Protein AF-A0A1B2I4X0-F1 (afdb_monomer_lite)

Radius of gyration: 17.66 Å; chains: 1; bounding box: 34×29×48 Å

Secondary structure (DSSP, 8-state):
-HHHHHHHHHHHHHHHS-HHHHHHHHHHHHHHHHHHHHHHHHHHHTTSS---HHHHHHHHHHHHHHHHHHHHHHHHHHTT--SSS--

pLDDT: mean 78.18, std 11.84, range [44.44, 92.44]

Sequence (87 aa):
MAAERVKLVLFGFLKNVPSVNIQAFVALGLFGVSLLLARMVVNIQSGKWPGSAVWVTYLRMVLGFTFAASIGLGLYSFAGIDILFSR

Organism: NCBI:txid1197717

Structure (mmCIF, N/CA/C/O backbone):
data_AF-A0A1B2I4X0-F1
#
_entry.id   AF-A0A1B2I4X0-F1
#
loop_
_atom_site.group_PDB
_atom_site.id
_atom_site.type_symbol
_atom_site.label_atom_id
_atom_site.label_alt_id
_atom_site.label_comp_id
_atom_site.label_asym_id
_atom_site.label_entity_id
_atom_site.label_seq_id
_atom_site.pdbx_PDB_ins_code
_atom_site.Cartn_x
_atom_site.Cartn_y
_atom_site.Cartn_z
_atom_site.occupancy
_atom_site.B_iso_or_equiv
_atom_site.auth_seq_id
_atom_site.auth_comp_id
_atom_site.auth_asym_id
_atom_site.auth_atom_id
_atom_site.pdbx_PDB_model_num
ATOM 1 N N . MET A 1 1 ? -15.845 12.136 -31.199 1.00 60.53 1 MET A N 1
ATOM 2 C CA . MET A 1 1 ? -14.706 11.885 -32.117 1.00 60.53 1 MET A CA 1
ATOM 3 C C . MET A 1 1 ? -13.323 12.153 -31.490 1.00 60.53 1 MET A C 1
ATOM 5 O O . MET A 1 1 ? -12.393 11.435 -31.823 1.00 60.53 1 MET A O 1
ATOM 9 N N . ALA A 1 2 ? -13.149 13.113 -30.565 1.00 65.81 2 ALA A N 1
ATOM 10 C CA . ALA A 1 2 ? -11.846 13.384 -29.921 1.00 65.81 2 ALA A CA 1
ATOM 11 C C . ALA A 1 2 ? -11.419 12.345 -28.853 1.00 65.81 2 ALA A C 1
ATOM 13 O O . ALA A 1 2 ? -10.260 11.942 -28.820 1.00 65.81 2 ALA A O 1
ATOM 14 N N . ALA A 1 3 ? -12.350 11.848 -28.029 1.00 69.00 3 ALA A N 1
ATOM 15 C CA . ALA A 1 3 ? -12.051 10.871 -26.970 1.00 69.00 3 ALA A CA 1
ATOM 16 C C . ALA A 1 3 ? -1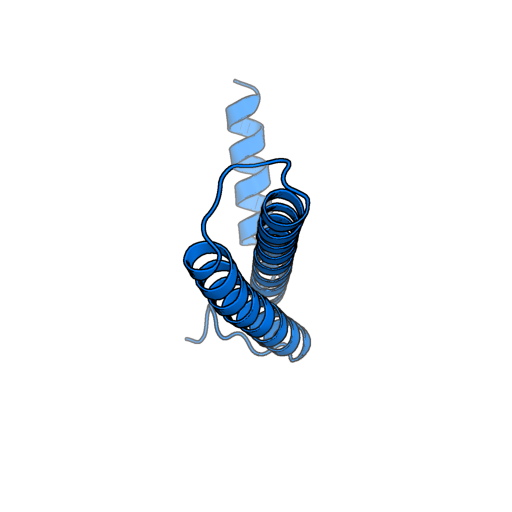1.537 9.516 -27.501 1.00 69.00 3 ALA A C 1
ATOM 18 O O . ALA A 1 3 ? -10.723 8.854 -26.861 1.00 69.00 3 ALA A O 1
ATOM 19 N N . GLU A 1 4 ? -11.977 9.120 -28.695 1.00 69.50 4 GLU A N 1
ATOM 20 C CA . GLU A 1 4 ? -11.551 7.877 -29.345 1.00 69.50 4 GLU A CA 1
ATOM 21 C C . GLU A 1 4 ? -10.112 7.967 -29.870 1.00 69.50 4 GLU A C 1
ATOM 23 O O . GLU A 1 4 ? -9.336 7.023 -29.734 1.00 69.50 4 GLU A O 1
ATOM 28 N N . ARG A 1 5 ? -9.706 9.151 -30.353 1.00 70.19 5 ARG A N 1
ATOM 29 C CA . ARG A 1 5 ? -8.311 9.424 -30.725 1.00 70.19 5 ARG A CA 1
ATOM 30 C C . ARG A 1 5 ? -7.387 9.432 -29.510 1.00 70.19 5 ARG A C 1
ATOM 32 O O . ARG A 1 5 ? -6.292 8.892 -29.594 1.00 70.19 5 ARG A O 1
ATOM 39 N N . VAL A 1 6 ? -7.835 9.975 -28.374 1.00 69.94 6 VAL A N 1
ATOM 40 C CA . VAL A 1 6 ? -7.061 9.941 -27.119 1.00 69.94 6 VAL A CA 1
ATOM 41 C C . VAL A 1 6 ? -6.848 8.503 -26.650 1.00 69.94 6 VAL A C 1
ATOM 43 O O . VAL A 1 6 ? -5.727 8.144 -26.305 1.00 69.94 6 VAL A O 1
ATOM 46 N N . LYS A 1 7 ? -7.885 7.655 -26.704 1.00 68.06 7 LYS A N 1
ATOM 47 C CA . LYS A 1 7 ? -7.745 6.226 -26.391 1.00 68.06 7 LYS A CA 1
ATOM 48 C C . LYS A 1 7 ? -6.734 5.540 -27.308 1.00 68.06 7 LYS A C 1
ATOM 50 O O . LYS A 1 7 ? -5.879 4.831 -26.799 1.00 68.06 7 LYS A O 1
ATOM 55 N N . LEU A 1 8 ? -6.786 5.777 -28.620 1.00 70.81 8 LEU A N 1
ATOM 56 C CA . LEU A 1 8 ? -5.846 5.183 -29.582 1.00 70.81 8 LEU A CA 1
ATOM 57 C C . LEU A 1 8 ? -4.397 5.640 -29.367 1.00 70.81 8 LEU A C 1
ATOM 59 O O . LEU A 1 8 ? -3.489 4.815 -29.424 1.00 70.81 8 LEU A O 1
ATOM 63 N N . VAL A 1 9 ? -4.177 6.925 -29.074 1.00 68.00 9 VAL A N 1
ATOM 64 C CA . VAL A 1 9 ? -2.841 7.467 -28.768 1.00 68.00 9 VAL A CA 1
ATOM 65 C C . VAL A 1 9 ? -2.309 6.887 -27.459 1.00 68.00 9 VAL A C 1
ATOM 67 O O . VAL A 1 9 ? -1.173 6.426 -27.418 1.00 68.00 9 VAL A O 1
ATOM 70 N N . LEU A 1 10 ? -3.137 6.834 -26.413 1.00 65.00 10 LEU A N 1
ATOM 71 C CA . LEU A 1 10 ? -2.771 6.247 -25.125 1.00 65.00 10 LEU A CA 1
ATOM 72 C C . LEU A 1 10 ? -2.439 4.753 -25.265 1.00 65.00 10 LEU A C 1
ATOM 74 O O . LEU A 1 10 ? -1.442 4.289 -24.724 1.00 65.00 10 LEU A O 1
ATOM 78 N N . PHE A 1 11 ? -3.236 4.010 -26.037 1.00 64.50 11 PHE A N 1
ATOM 79 C CA . PHE A 1 11 ? -3.019 2.584 -26.284 1.00 64.50 11 PHE A CA 1
ATOM 80 C C . PHE A 1 11 ? -1.756 2.329 -27.121 1.00 64.50 11 PHE A C 1
ATOM 82 O O . PHE A 1 11 ? -1.001 1.402 -26.834 1.00 64.50 11 PHE A O 1
ATOM 89 N N . GLY A 1 12 ? -1.484 3.177 -28.120 1.00 65.06 12 GLY A N 1
ATOM 90 C CA . GLY A 1 12 ? -0.249 3.137 -28.908 1.00 65.06 12 GLY A CA 1
ATOM 91 C C . GLY A 1 12 ? 1.000 3.473 -28.087 1.00 65.06 12 GLY A C 1
ATOM 92 O O . GLY A 1 12 ? 2.054 2.873 -28.301 1.00 65.06 12 GLY A O 1
ATOM 93 N N . PHE A 1 13 ? 0.868 4.376 -27.110 1.00 64.94 13 PHE A N 1
ATOM 94 C CA . PHE A 1 13 ? 1.933 4.706 -26.165 1.00 64.94 13 PHE A CA 1
ATOM 95 C C . PHE A 1 13 ? 2.198 3.534 -25.215 1.00 64.94 13 PHE A C 1
ATOM 97 O O . PHE A 1 13 ? 3.326 3.068 -25.125 1.00 64.94 13 PHE A O 1
ATOM 104 N N . LEU A 1 14 ? 1.152 2.975 -24.597 1.00 64.88 14 LEU A N 1
ATOM 105 C CA . LEU A 1 14 ? 1.254 1.819 -23.698 1.00 64.88 14 LEU A CA 1
ATOM 106 C C . LEU A 1 14 ? 1.856 0.578 -24.377 1.00 64.88 14 LEU A C 1
ATOM 108 O O . LEU A 1 14 ? 2.545 -0.191 -23.718 1.00 64.88 14 LEU A O 1
ATOM 112 N N . LYS A 1 15 ? 1.645 0.394 -25.688 1.00 64.88 15 LYS A N 1
ATOM 113 C CA . LYS A 1 15 ? 2.205 -0.732 -26.455 1.00 64.88 15 LYS A CA 1
ATOM 114 C C . LYS A 1 15 ? 3.720 -0.636 -26.707 1.00 64.88 15 LYS A C 1
ATOM 116 O O . LYS A 1 15 ? 4.348 -1.668 -26.910 1.00 64.88 15 LYS A O 1
ATOM 121 N N . ASN A 1 16 ? 4.299 0.567 -26.718 1.00 63.75 16 ASN A N 1
ATOM 122 C CA . ASN A 1 16 ? 5.740 0.778 -26.945 1.00 63.75 16 ASN A CA 1
ATOM 123 C C . ASN A 1 16 ? 6.545 0.933 -25.647 1.00 63.75 16 ASN A C 1
ATOM 125 O O . ASN A 1 16 ? 7.767 1.059 -25.686 1.00 63.75 16 ASN A O 1
ATOM 129 N N . VAL A 1 17 ? 5.870 0.968 -24.500 1.00 65.19 17 VAL A N 1
ATOM 130 C CA . VAL A 1 17 ? 6.515 1.122 -23.199 1.00 65.19 17 VAL A CA 1
ATOM 131 C C . VAL A 1 17 ? 7.074 -0.238 -22.760 1.00 65.19 17 VAL A C 1
ATOM 133 O O . VAL A 1 17 ? 6.332 -1.222 -22.799 1.00 65.19 17 VAL A O 1
ATOM 136 N N . PRO A 1 18 ? 8.351 -0.313 -22.330 1.00 68.75 18 PRO A N 1
ATOM 137 C CA . PRO A 1 18 ? 8.925 -1.532 -21.774 1.00 68.75 18 PRO A CA 1
ATOM 138 C C . PRO A 1 18 ? 8.028 -2.101 -20.678 1.00 68.75 18 PRO A C 1
ATOM 140 O O . PRO A 1 18 ? 7.495 -1.363 -19.848 1.00 68.75 18 PRO A O 1
ATOM 143 N N . SER A 1 19 ? 7.862 -3.413 -20.656 1.00 69.19 19 SER A N 1
ATOM 144 C CA . SER A 1 19 ? 6.966 -4.105 -19.731 1.00 69.19 19 SER A CA 1
ATOM 145 C C . SER A 1 19 ? 7.328 -3.884 -18.254 1.00 69.19 19 SER A C 1
ATOM 147 O O . SER A 1 19 ? 6.436 -3.721 -17.419 1.00 69.19 19 SER A O 1
ATOM 149 N N . VAL A 1 20 ? 8.613 -3.678 -17.961 1.00 70.94 20 VAL A N 1
ATOM 150 C CA . VAL A 1 20 ? 9.129 -3.150 -16.684 1.00 70.94 20 VAL A CA 1
AT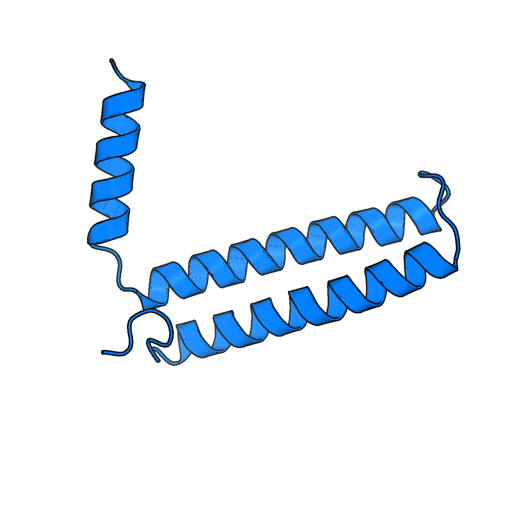OM 151 C C . VAL A 1 20 ? 8.504 -1.808 -16.270 1.00 70.94 20 VAL A C 1
ATOM 153 O O . VAL A 1 20 ? 8.135 -1.622 -15.110 1.00 70.94 20 VAL A O 1
ATOM 156 N N . ASN A 1 21 ? 8.331 -0.857 -17.191 1.00 78.50 21 ASN A N 1
ATOM 157 C CA . ASN A 1 21 ? 7.738 0.442 -16.861 1.00 78.50 21 ASN A CA 1
ATOM 158 C C . ASN A 1 21 ? 6.251 0.291 -16.518 1.00 78.50 21 ASN A C 1
ATOM 160 O O . ASN A 1 21 ? 5.762 0.960 -15.610 1.00 78.50 21 ASN A O 1
ATOM 164 N N . ILE A 1 22 ? 5.532 -0.605 -17.205 1.00 78.25 22 ILE A N 1
ATOM 165 C CA . ILE A 1 22 ? 4.133 -0.922 -16.880 1.00 78.25 22 ILE A CA 1
ATOM 166 C C . ILE A 1 22 ? 4.051 -1.518 -15.473 1.00 78.25 22 ILE A C 1
ATOM 168 O O . ILE A 1 22 ? 3.193 -1.118 -14.688 1.00 78.25 22 ILE A O 1
ATOM 172 N N . GLN A 1 23 ? 4.971 -2.416 -15.121 1.00 77.62 23 GLN A N 1
ATOM 173 C CA . GLN A 1 23 ? 5.055 -2.984 -13.778 1.00 77.62 23 GLN A CA 1
ATOM 174 C C . GLN A 1 23 ? 5.307 -1.901 -12.717 1.00 77.62 23 GLN A C 1
ATOM 176 O O . GLN A 1 23 ? 4.652 -1.912 -11.673 1.00 77.62 23 GLN A O 1
ATOM 181 N N . ALA A 1 24 ? 6.149 -0.905 -13.015 1.00 82.38 24 ALA A N 1
ATOM 182 C CA . ALA A 1 24 ? 6.383 0.231 -12.127 1.00 82.38 24 ALA A CA 1
ATOM 183 C C . ALA A 1 24 ? 5.116 1.086 -11.944 1.00 82.38 24 ALA A C 1
ATOM 185 O O . ALA A 1 24 ? 4.778 1.466 -10.822 1.00 82.38 24 ALA A O 1
ATOM 186 N N . PHE A 1 25 ? 4.362 1.341 -13.020 1.00 84.06 25 PHE A N 1
ATOM 187 C CA . PHE A 1 25 ? 3.065 2.022 -12.935 1.00 84.06 25 PHE A CA 1
ATOM 188 C C . PHE A 1 25 ? 2.044 1.233 -12.106 1.00 84.06 25 PHE A C 1
ATOM 190 O O . PHE A 1 25 ? 1.309 1.827 -11.318 1.00 84.06 25 PHE A O 1
ATOM 197 N N . VAL A 1 26 ? 2.015 -0.096 -12.233 1.00 84.12 26 VAL A N 1
ATOM 198 C CA . VAL A 1 26 ? 1.153 -0.967 -11.418 1.00 84.12 26 VAL A CA 1
ATOM 199 C C . VAL A 1 26 ? 1.573 -0.931 -9.947 1.00 84.12 26 VAL A C 1
ATOM 201 O O . VAL A 1 26 ? 0.714 -0.803 -9.074 1.00 84.12 26 VAL A O 1
ATOM 204 N N . ALA A 1 27 ? 2.877 -0.970 -9.658 1.00 85.94 27 ALA A N 1
ATOM 205 C CA . ALA A 1 27 ? 3.412 -0.845 -8.304 1.00 85.94 27 ALA A CA 1
ATOM 206 C C . ALA A 1 27 ? 3.021 0.497 -7.664 1.00 85.94 27 ALA A C 1
ATOM 208 O O . ALA A 1 27 ? 2.541 0.516 -6.529 1.00 85.94 27 ALA A O 1
ATOM 209 N N . LEU A 1 28 ? 3.146 1.602 -8.408 1.00 86.75 28 LEU A N 1
ATOM 210 C CA . LEU A 1 28 ? 2.705 2.935 -7.985 1.00 86.75 28 LEU A CA 1
ATOM 211 C C . LEU A 1 28 ? 1.185 3.016 -7.789 1.00 86.75 28 LEU A C 1
ATOM 213 O O . LEU A 1 28 ? 0.719 3.629 -6.830 1.00 86.75 28 LEU A O 1
ATOM 217 N N . GLY A 1 29 ? 0.399 2.370 -8.653 1.00 88.75 29 GLY A N 1
ATOM 218 C CA . GLY A 1 29 ? -1.052 2.273 -8.496 1.00 88.75 29 GLY A CA 1
ATOM 219 C C . GLY A 1 29 ? -1.443 1.554 -7.202 1.00 88.75 29 GLY A C 1
ATOM 220 O O . GLY A 1 29 ? -2.239 2.072 -6.418 1.00 88.75 29 GLY A O 1
ATOM 221 N N . LEU A 1 30 ? -0.823 0.402 -6.930 1.00 87.06 30 LEU A N 1
ATOM 222 C CA . LEU A 1 30 ? -1.007 -0.356 -5.686 1.00 87.06 30 LEU A CA 1
ATOM 223 C C . LEU A 1 30 ? -0.566 0.439 -4.453 1.00 87.06 30 LEU A C 1
ATOM 225 O O . LEU A 1 30 ? -1.249 0.414 -3.427 1.00 87.06 30 LEU A O 1
ATOM 229 N N . PHE A 1 31 ? 0.525 1.199 -4.566 1.00 89.94 31 PHE A N 1
ATOM 230 C CA . PHE A 1 31 ? 0.962 2.114 -3.516 1.00 89.94 31 PHE A CA 1
ATOM 231 C C . PHE A 1 31 ? -0.117 3.162 -3.226 1.00 89.94 31 PHE A C 1
ATOM 233 O O . PHE A 1 31 ? -0.499 3.365 -2.074 1.00 89.94 31 PHE A O 1
ATOM 240 N N . GLY A 1 32 ? -0.683 3.778 -4.266 1.00 91.25 32 GLY A N 1
ATOM 241 C CA . GLY A 1 32 ? -1.781 4.734 -4.128 1.00 91.25 32 GLY A CA 1
ATOM 242 C C . GLY A 1 32 ? -3.003 4.136 -3.425 1.00 91.25 32 GLY A C 1
ATOM 243 O O . GLY A 1 32 ? -3.547 4.745 -2.503 1.00 91.25 32 GLY A O 1
ATOM 244 N N . VAL A 1 33 ? -3.392 2.908 -3.784 1.00 90.31 33 VAL A N 1
ATOM 245 C CA . VAL A 1 33 ? -4.481 2.182 -3.107 1.00 90.31 33 VAL A CA 1
ATOM 246 C C . VAL A 1 33 ? -4.155 1.942 -1.630 1.00 90.31 33 VAL A C 1
ATOM 248 O O . VAL A 1 33 ? -5.022 2.132 -0.777 1.00 90.31 33 VAL A O 1
ATOM 251 N N . SER A 1 34 ? -2.907 1.604 -1.295 1.00 89.88 34 SER A N 1
ATOM 252 C CA . SER A 1 34 ? -2.492 1.431 0.103 1.00 89.88 34 SER A CA 1
ATOM 253 C C . SER A 1 34 ? -2.654 2.716 0.930 1.00 89.88 34 SER A C 1
ATOM 255 O O . SER A 1 34 ? -3.121 2.656 2.068 1.00 89.88 34 SER A O 1
ATOM 257 N N . LEU A 1 35 ? -2.378 3.891 0.347 1.00 90.75 35 LEU A N 1
ATOM 258 C CA . LEU A 1 35 ? -2.574 5.187 1.005 1.00 90.75 35 LEU A CA 1
ATOM 259 C C . LEU A 1 35 ? -4.059 5.516 1.212 1.00 90.75 35 LEU A C 1
ATOM 261 O O . LEU A 1 35 ? -4.426 6.092 2.240 1.00 90.75 35 LEU A O 1
ATOM 265 N N . LEU A 1 36 ? -4.928 5.131 0.272 1.00 90.00 36 LEU A N 1
ATOM 266 C CA . LEU A 1 36 ? -6.379 5.269 0.433 1.00 90.00 36 LEU A CA 1
ATOM 267 C C . LEU A 1 36 ? -6.901 4.379 1.562 1.00 90.00 36 LEU A C 1
ATOM 269 O O . LEU A 1 36 ? -7.655 4.853 2.412 1.00 90.00 36 LEU A O 1
ATOM 273 N N . LEU A 1 37 ? -6.450 3.123 1.620 1.00 88.00 37 LEU A N 1
ATOM 274 C CA . LEU A 1 37 ? -6.769 2.216 2.724 1.00 88.00 37 LEU A CA 1
ATOM 275 C C . LEU A 1 37 ? -6.263 2.779 4.058 1.00 88.00 37 LEU A C 1
ATOM 277 O O . LEU A 1 37 ? -6.999 2.772 5.044 1.00 88.00 37 LEU A O 1
ATOM 281 N N . ALA A 1 38 ? -5.057 3.354 4.084 1.00 88.69 38 ALA A N 1
ATOM 282 C CA . ALA A 1 38 ? -4.510 4.013 5.270 1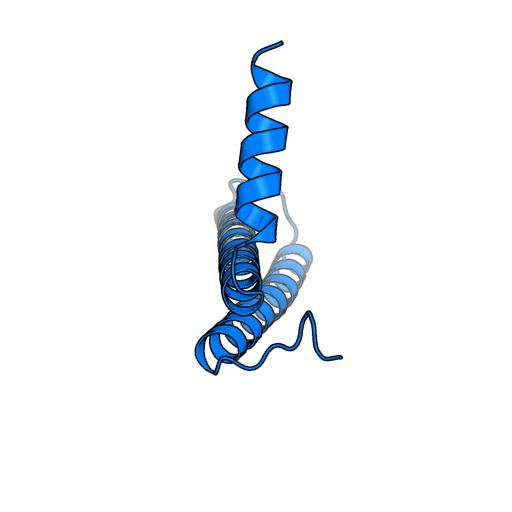.00 88.69 38 ALA A CA 1
ATOM 283 C C . ALA A 1 38 ? -5.398 5.177 5.725 1.00 88.69 38 ALA A C 1
ATOM 285 O O . ALA A 1 38 ? -5.728 5.295 6.905 1.00 88.69 38 ALA A O 1
ATOM 286 N N . ARG A 1 39 ? -5.852 6.013 4.783 1.00 88.38 39 ARG A N 1
ATOM 287 C CA . ARG A 1 39 ? -6.784 7.110 5.065 1.00 88.38 39 ARG A CA 1
ATOM 288 C C . ARG A 1 39 ? -8.125 6.614 5.594 1.00 88.38 39 ARG A C 1
ATOM 290 O O . ARG A 1 39 ? -8.641 7.221 6.528 1.00 88.38 39 ARG A O 1
ATOM 297 N N . MET A 1 40 ? -8.673 5.525 5.056 1.00 86.12 40 MET A N 1
ATOM 298 C CA . MET A 1 40 ? -9.904 4.915 5.578 1.00 86.12 40 MET A CA 1
ATOM 299 C C . MET A 1 40 ? -9.722 4.440 7.022 1.00 86.12 40 MET A C 1
ATOM 301 O O . MET A 1 40 ? -10.540 4.757 7.882 1.00 86.12 40 MET A O 1
ATOM 305 N N . VAL A 1 41 ? -8.614 3.752 7.309 1.00 87.88 41 VAL A N 1
ATOM 306 C CA . VAL A 1 41 ? -8.256 3.280 8.655 1.00 87.88 41 VAL A CA 1
ATOM 307 C C . VAL A 1 41 ? -8.156 4.435 9.653 1.00 87.88 41 VAL A C 1
ATOM 309 O O . VAL A 1 41 ? -8.685 4.330 10.760 1.00 87.88 41 VAL A O 1
ATOM 312 N N . VAL A 1 42 ? -7.501 5.535 9.269 1.00 88.81 42 VAL A N 1
ATOM 313 C CA . VAL A 1 42 ? -7.376 6.737 10.108 1.00 88.81 42 VAL A CA 1
ATOM 314 C C . VAL A 1 42 ? -8.736 7.403 10.310 1.00 88.81 42 VAL A C 1
ATOM 316 O O . VAL A 1 42 ? -9.088 7.709 11.440 1.00 88.81 42 VAL A O 1
ATOM 319 N N . ASN A 1 43 ? -9.543 7.559 9.258 1.00 87.56 43 ASN A N 1
ATOM 320 C CA . ASN A 1 43 ? -10.865 8.186 9.361 1.00 87.56 43 ASN A CA 1
ATOM 321 C C . ASN A 1 43 ? -11.831 7.413 10.275 1.00 87.56 43 ASN A C 1
ATOM 323 O O . ASN A 1 43 ? -12.624 8.040 10.978 1.00 87.56 43 ASN A O 1
ATOM 327 N N . ILE A 1 44 ? -11.761 6.077 10.284 1.00 86.62 44 ILE A N 1
ATOM 328 C CA . ILE A 1 44 ? -12.546 5.237 11.201 1.00 86.62 44 ILE A CA 1
ATOM 329 C C . ILE A 1 44 ? -12.038 5.402 12.638 1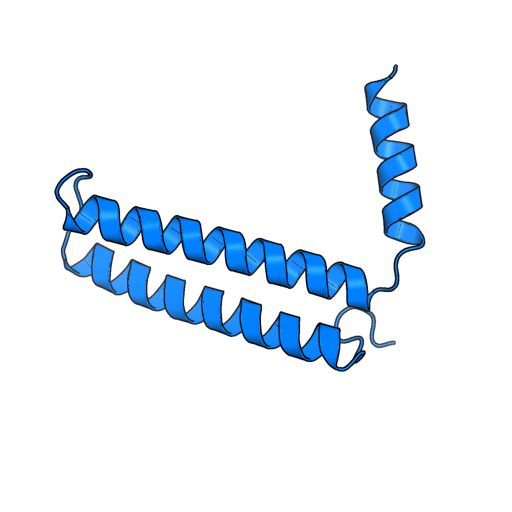.00 86.62 44 ILE A C 1
ATOM 331 O O . ILE A 1 44 ? -12.830 5.606 13.552 1.00 86.62 44 ILE A O 1
ATOM 335 N N . GLN A 1 45 ? -10.718 5.377 12.851 1.00 83.44 45 GLN A N 1
ATOM 336 C CA . GLN A 1 45 ? -10.135 5.557 14.189 1.00 83.44 45 GLN A CA 1
ATOM 337 C C . GLN A 1 45 ? -10.384 6.948 14.774 1.00 83.44 45 GLN A C 1
ATOM 339 O O . GLN A 1 45 ? -10.601 7.076 15.973 1.00 83.44 45 GLN A O 1
ATOM 344 N N . SER A 1 46 ? -10.388 7.989 13.942 1.00 83.75 46 SER A N 1
ATOM 345 C CA . SER A 1 46 ? -10.704 9.359 14.356 1.00 83.75 46 SER A CA 1
ATOM 346 C C . SER A 1 46 ? -12.195 9.582 14.644 1.00 83.75 46 SER A C 1
ATOM 348 O O . SER A 1 46 ? -12.591 10.715 14.896 1.00 83.75 46 SER A O 1
ATOM 350 N N . GLY A 1 47 ? -13.038 8.544 14.562 1.00 81.62 47 GLY A N 1
ATOM 351 C CA . GLY A 1 47 ? -14.479 8.638 14.814 1.00 81.62 47 GLY A CA 1
ATOM 352 C C . GLY A 1 47 ? -15.260 9.374 13.724 1.00 81.62 47 GLY A C 1
ATOM 353 O O . GLY A 1 47 ? -16.437 9.670 13.903 1.00 81.62 47 GLY A O 1
ATOM 354 N N . LYS A 1 48 ? -14.624 9.675 12.584 1.00 81.94 48 LYS A N 1
ATOM 355 C CA . LYS A 1 48 ? -15.256 10.381 11.464 1.00 81.94 48 LYS A CA 1
ATOM 356 C C . LYS A 1 48 ? -16.219 9.466 10.712 1.00 81.94 48 LYS A C 1
ATOM 358 O O . LYS A 1 48 ? -17.245 9.933 10.226 1.00 81.94 48 LYS A O 1
ATOM 363 N N . TRP A 1 49 ? -15.856 8.189 10.56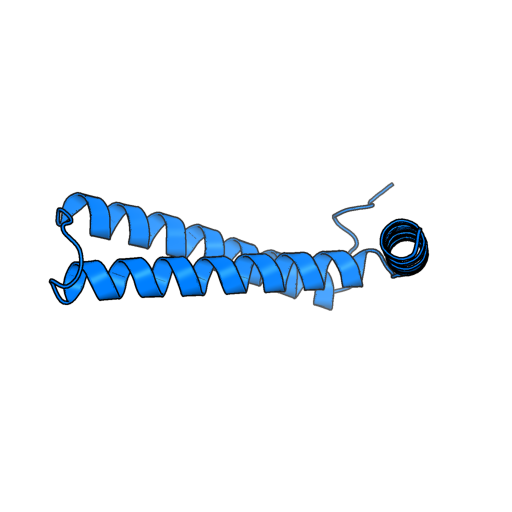9 1.00 80.94 49 TRP A N 1
ATOM 364 C CA . TRP A 1 49 ? -16.632 7.166 9.862 1.00 80.94 49 TRP A CA 1
ATOM 365 C C . TRP A 1 49 ? -17.032 6.042 10.830 1.00 80.94 49 TRP A C 1
ATOM 367 O O . TRP A 1 49 ? -16.188 5.613 11.620 1.00 80.94 49 TRP A O 1
ATOM 377 N N . PRO A 1 50 ? -18.277 5.532 10.772 1.00 75.31 50 PRO A N 1
ATOM 378 C CA . PRO A 1 50 ? -18.694 4.419 11.616 1.00 75.31 50 PRO A CA 1
ATOM 379 C C . PRO A 1 50 ? -17.922 3.149 11.234 1.00 75.31 50 PRO A C 1
ATOM 381 O O . PRO A 1 50 ? -17.880 2.758 10.068 1.00 75.31 50 PRO A O 1
ATOM 384 N N . GLY A 1 51 ? -17.312 2.489 12.217 1.00 76.00 51 GLY A N 1
ATOM 385 C CA . GLY A 1 51 ? -16.591 1.237 12.007 1.00 76.00 51 GLY A CA 1
ATOM 386 C C . GLY A 1 51 ? -16.234 0.544 13.319 1.00 76.00 51 GLY A C 1
ATOM 387 O O . GLY A 1 51 ? -15.936 1.190 14.318 1.00 76.00 51 GLY A O 1
ATOM 388 N N . SER A 1 52 ? -16.281 -0.789 13.313 1.00 81.81 52 SER A N 1
ATOM 389 C CA . SER A 1 52 ? -15.913 -1.624 14.463 1.00 81.81 52 SER A CA 1
ATOM 390 C C . SER A 1 52 ? -14.392 -1.774 14.583 1.00 81.81 52 SER A C 1
ATOM 392 O O . SER A 1 52 ? -13.679 -1.764 13.578 1.00 81.81 52 SER A O 1
ATOM 394 N N . ALA A 1 53 ? -13.885 -1.999 15.798 1.00 82.38 53 ALA A N 1
ATOM 395 C CA . ALA A 1 53 ? -12.472 -2.306 16.040 1.00 82.38 53 ALA A CA 1
ATOM 396 C C . ALA A 1 53 ? -11.979 -3.509 15.207 1.00 82.38 53 ALA A C 1
ATOM 398 O O . ALA A 1 53 ? -10.860 -3.496 14.696 1.00 82.38 53 ALA A O 1
ATOM 399 N N . VAL A 1 54 ? -12.841 -4.510 14.989 1.00 86.44 54 VAL A N 1
ATOM 400 C CA . VAL A 1 54 ? -12.543 -5.678 14.138 1.00 86.44 54 VAL A CA 1
ATOM 401 C C . VAL A 1 54 ? -12.328 -5.263 12.678 1.00 86.44 54 VAL A C 1
ATOM 403 O O . VAL A 1 54 ? -11.407 -5.742 12.018 1.00 86.44 54 VAL A O 1
ATOM 406 N N . TRP A 1 55 ? -13.136 -4.319 12.190 1.00 84.88 55 TRP A N 1
ATOM 407 C CA . TRP A 1 55 ? -13.048 -3.798 10.825 1.00 84.88 55 TRP A CA 1
ATOM 408 C C . TRP A 1 55 ? -11.735 -3.045 10.587 1.00 84.88 55 TRP A C 1
ATOM 410 O O . TRP A 1 55 ? -11.085 -3.223 9.559 1.00 84.88 55 TRP A O 1
ATOM 420 N N . VAL A 1 56 ? -11.291 -2.263 11.576 1.00 86.38 56 VAL A N 1
ATOM 421 C CA . VAL A 1 56 ? -10.000 -1.562 11.535 1.00 86.38 56 VAL A CA 1
ATOM 422 C C . VAL A 1 56 ? -8.837 -2.552 11.457 1.00 86.38 56 VAL A C 1
ATOM 424 O O . VAL A 1 56 ? -7.923 -2.358 10.657 1.00 86.38 56 VAL A O 1
ATOM 427 N N . THR A 1 57 ? -8.867 -3.624 12.251 1.00 87.50 57 THR A N 1
ATOM 428 C CA . THR A 1 57 ? -7.825 -4.663 12.231 1.00 87.50 57 THR A CA 1
ATOM 429 C C . THR A 1 57 ? -7.762 -5.378 10.883 1.00 87.50 57 THR A C 1
ATOM 431 O O . THR A 1 57 ? -6.671 -5.566 10.344 1.00 87.50 57 THR A O 1
ATOM 434 N N . TYR A 1 58 ? -8.914 -5.707 10.295 1.00 89.00 58 TYR A N 1
ATOM 435 C CA . TYR A 1 58 ? -8.979 -6.284 8.953 1.00 89.00 58 TYR A CA 1
ATOM 436 C C . TYR A 1 58 ? -8.369 -5.350 7.898 1.00 89.00 58 TYR A C 1
ATOM 438 O O . TYR A 1 58 ? -7.474 -5.751 7.154 1.00 89.00 58 TYR A O 1
ATOM 446 N N . LEU A 1 59 ? -8.779 -4.077 7.886 1.00 87.12 59 LEU A N 1
ATOM 447 C CA . LEU A 1 59 ? -8.240 -3.067 6.973 1.00 87.12 59 LEU A CA 1
ATOM 448 C C . LEU A 1 59 ? -6.723 -2.881 7.127 1.00 87.12 59 LEU A C 1
ATOM 450 O O . LEU A 1 59 ? -6.040 -2.679 6.128 1.00 87.12 59 LEU A O 1
ATOM 454 N N . ARG A 1 60 ? -6.182 -2.974 8.350 1.00 89.06 60 ARG A N 1
ATOM 455 C CA . ARG A 1 60 ? -4.731 -2.921 8.602 1.00 89.06 60 ARG A CA 1
ATOM 456 C C . ARG A 1 60 ? -3.994 -4.126 8.014 1.00 89.06 60 ARG A C 1
ATOM 458 O O . ARG A 1 60 ? -2.923 -3.934 7.443 1.00 89.06 60 ARG A O 1
ATOM 465 N N . MET A 1 61 ? -4.558 -5.335 8.109 1.00 92.44 61 MET A N 1
ATOM 466 C CA . MET A 1 61 ? -3.981 -6.511 7.445 1.00 92.44 61 MET A CA 1
ATOM 467 C C . MET A 1 61 ? -3.977 -6.336 5.928 1.00 92.44 61 MET A C 1
ATOM 469 O O . MET A 1 61 ? -2.921 -6.450 5.311 1.00 92.44 61 MET A O 1
ATOM 473 N N . VAL A 1 62 ? -5.124 -5.986 5.334 1.00 89.56 62 VAL A N 1
ATOM 474 C CA . VAL A 1 62 ? -5.229 -5.759 3.883 1.00 89.56 62 VAL A CA 1
ATOM 475 C C . VAL A 1 62 ? -4.244 -4.683 3.434 1.00 89.56 62 VAL A C 1
ATOM 477 O O . VAL A 1 62 ? -3.506 -4.898 2.481 1.00 89.56 62 VAL A O 1
ATOM 480 N N . LEU A 1 63 ? -4.162 -3.560 4.151 1.00 90.56 63 LEU A N 1
ATOM 481 C CA . LEU A 1 63 ? -3.194 -2.497 3.883 1.00 90.56 63 LEU A CA 1
ATOM 482 C C . LEU A 1 63 ? -1.757 -3.023 3.867 1.00 90.56 63 LEU A C 1
ATOM 484 O O . LEU A 1 63 ? -1.027 -2.716 2.929 1.00 90.56 63 LEU A O 1
ATOM 488 N N . GLY A 1 64 ? -1.366 -3.824 4.861 1.00 91.06 64 GLY A N 1
ATOM 489 C CA . GLY A 1 64 ? -0.031 -4.418 4.933 1.00 91.06 64 GLY A CA 1
ATOM 490 C C . GLY A 1 64 ? 0.290 -5.295 3.721 1.00 91.06 64 GLY A C 1
ATOM 491 O O . GLY A 1 64 ? 1.352 -5.138 3.122 1.00 91.06 64 GLY A O 1
ATOM 492 N N . PHE A 1 65 ? -0.644 -6.154 3.303 1.00 91.50 65 PHE A N 1
ATOM 493 C CA . PHE A 1 65 ? -0.479 -6.990 2.109 1.00 91.50 65 PHE A CA 1
ATOM 494 C C . PHE A 1 65 ? -0.395 -6.164 0.821 1.00 91.50 65 PHE A C 1
ATOM 496 O O . PHE A 1 65 ? 0.502 -6.392 0.011 1.00 91.50 65 PHE A O 1
ATOM 503 N N . THR A 1 66 ? -1.274 -5.175 0.635 1.00 89.19 66 THR A N 1
ATOM 504 C CA . THR A 1 66 ? -1.269 -4.312 -0.560 1.00 89.19 66 THR A CA 1
ATOM 505 C C . THR A 1 66 ? 0.007 -3.473 -0.638 1.00 89.19 66 THR A C 1
ATOM 507 O O . THR A 1 66 ? 0.568 -3.279 -1.716 1.00 89.19 66 THR A O 1
ATOM 510 N N . PHE A 1 67 ? 0.502 -3.008 0.510 1.00 90.38 67 PHE A N 1
ATOM 511 C CA . PHE A 1 67 ? 1.752 -2.264 0.616 1.00 90.38 67 PHE A CA 1
ATOM 512 C C . PHE A 1 67 ? 2.971 -3.144 0.314 1.00 90.38 67 PHE A C 1
ATOM 514 O O . PHE A 1 67 ? 3.824 -2.764 -0.485 1.00 90.38 67 PHE A O 1
ATOM 521 N N . ALA A 1 68 ? 3.023 -4.354 0.877 1.00 90.38 68 ALA A N 1
ATOM 522 C CA . ALA A 1 68 ? 4.078 -5.323 0.588 1.00 90.38 68 ALA A CA 1
ATOM 523 C C . ALA A 1 68 ? 4.094 -5.734 -0.895 1.00 90.38 68 ALA A C 1
ATOM 525 O O . ALA A 1 68 ? 5.160 -5.794 -1.505 1.00 90.38 68 ALA A O 1
ATOM 526 N N . ALA A 1 69 ? 2.920 -5.951 -1.498 1.00 86.12 69 ALA A N 1
ATOM 527 C CA . ALA A 1 69 ? 2.791 -6.260 -2.921 1.00 86.12 69 ALA A CA 1
ATOM 528 C C . ALA A 1 69 ? 3.288 -5.107 -3.809 1.00 86.12 69 ALA A C 1
ATOM 530 O O . ALA A 1 69 ? 3.983 -5.344 -4.796 1.00 86.12 69 ALA A O 1
ATOM 531 N N . SER A 1 70 ? 2.980 -3.861 -3.433 1.00 88.62 70 SER A N 1
ATOM 532 C CA . SER A 1 70 ? 3.481 -2.665 -4.114 1.00 88.62 70 SER A CA 1
ATOM 533 C C . SER A 1 70 ? 5.009 -2.573 -4.067 1.00 88.62 70 SER A C 1
ATOM 535 O O . SER A 1 70 ? 5.635 -2.386 -5.109 1.00 88.62 70 SER A O 1
ATOM 537 N N . ILE A 1 71 ? 5.618 -2.776 -2.893 1.00 86.62 71 ILE A N 1
ATOM 538 C CA . ILE A 1 71 ? 7.081 -2.780 -2.745 1.00 86.62 71 ILE A CA 1
ATOM 539 C C . ILE A 1 71 ? 7.703 -3.903 -3.574 1.00 86.62 71 ILE A C 1
ATOM 541 O O . ILE A 1 71 ? 8.653 -3.651 -4.309 1.00 86.62 71 ILE A O 1
ATOM 545 N N . GLY A 1 72 ? 7.162 -5.123 -3.494 1.00 85.94 72 GLY A N 1
ATOM 546 C CA . GLY A 1 72 ? 7.665 -6.267 -4.252 1.00 85.94 72 GLY A CA 1
ATOM 547 C C . GLY A 1 72 ? 7.668 -5.992 -5.755 1.00 85.94 72 GLY A C 1
ATOM 548 O O . GLY A 1 72 ? 8.706 -6.100 -6.400 1.00 85.94 72 GLY A O 1
ATOM 549 N N . LEU A 1 73 ? 6.535 -5.551 -6.306 1.00 82.19 73 LEU A N 1
ATOM 550 C CA . LEU A 1 73 ? 6.427 -5.184 -7.721 1.00 82.19 73 LEU A CA 1
ATOM 551 C C . LEU A 1 73 ? 7.337 -4.010 -8.095 1.00 82.19 73 LEU A C 1
ATOM 553 O O . LEU A 1 73 ? 7.907 -4.017 -9.184 1.00 82.19 73 LEU A O 1
ATOM 557 N N . GLY A 1 74 ? 7.511 -3.033 -7.204 1.00 84.31 74 GLY A N 1
ATOM 558 C CA . GLY A 1 74 ? 8.434 -1.918 -7.403 1.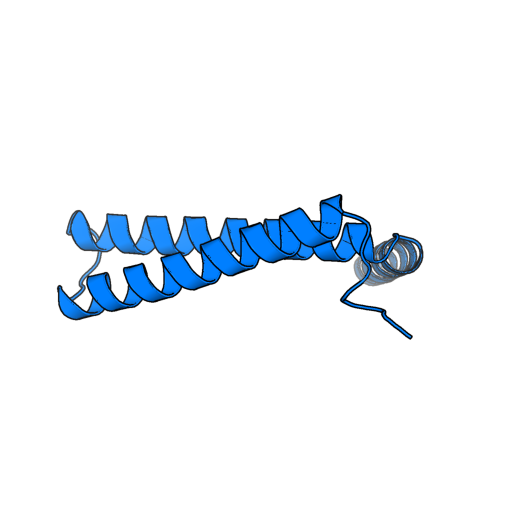00 84.31 74 GLY A CA 1
ATOM 559 C C . GLY A 1 74 ? 9.885 -2.385 -7.508 1.00 84.31 74 GLY A C 1
ATOM 560 O O . GLY A 1 74 ? 10.567 -2.042 -8.468 1.00 84.31 74 GLY A O 1
ATOM 561 N N . LEU A 1 75 ? 10.339 -3.225 -6.573 1.00 82.06 75 LEU A N 1
ATOM 562 C CA . LEU A 1 75 ? 11.686 -3.804 -6.588 1.00 82.06 75 LEU A CA 1
ATOM 563 C C . LEU A 1 75 ? 11.926 -4.661 -7.833 1.00 82.06 75 LEU A C 1
ATOM 565 O O . LEU A 1 75 ? 12.977 -4.542 -8.454 1.00 82.06 75 LEU A O 1
ATOM 569 N N . TYR A 1 76 ? 10.944 -5.468 -8.238 1.00 77.75 76 TYR A N 1
ATOM 570 C CA . TYR A 1 76 ? 11.032 -6.252 -9.470 1.00 77.75 76 TYR A CA 1
ATOM 571 C C . TYR A 1 76 ? 11.095 -5.380 -10.730 1.00 77.75 76 TYR A C 1
ATOM 573 O O . TYR A 1 76 ? 11.873 -5.678 -11.634 1.00 77.75 76 TYR A O 1
ATOM 581 N N . SER A 1 77 ? 10.368 -4.259 -10.744 1.00 75.69 77 SER A N 1
ATOM 582 C CA . SER A 1 77 ? 10.456 -3.272 -11.827 1.00 75.69 77 SER A CA 1
ATOM 583 C C . SER A 1 77 ? 11.846 -2.624 -11.877 1.00 75.69 77 SER A C 1
ATOM 585 O O . SER A 1 77 ? 12.425 -2.476 -12.947 1.00 75.69 77 SER A O 1
ATOM 587 N N . PHE A 1 78 ? 12.436 -2.282 -10.726 1.00 70.31 78 PHE A N 1
ATOM 588 C CA . PHE A 1 78 ? 13.796 -1.728 -10.672 1.00 70.31 78 PHE A CA 1
ATOM 589 C C . PHE A 1 78 ? 14.882 -2.741 -11.037 1.00 70.31 78 PHE A C 1
ATOM 591 O O . PHE A 1 78 ? 15.893 -2.361 -11.622 1.00 70.31 78 PHE A O 1
ATOM 598 N N . ALA A 1 79 ? 14.675 -4.022 -10.727 1.00 71.94 79 ALA A N 1
ATOM 599 C CA . ALA A 1 79 ? 15.582 -5.097 -11.115 1.00 71.94 79 ALA A CA 1
ATOM 600 C C . ALA A 1 79 ? 15.586 -5.355 -12.634 1.00 71.94 79 ALA A C 1
ATOM 602 O O . ALA A 1 79 ? 16.405 -6.137 -13.112 1.00 71.94 79 ALA A O 1
ATOM 603 N N . GLY A 1 80 ? 14.675 -4.733 -13.394 1.00 60.91 80 GLY A N 1
ATOM 604 C CA . GLY A 1 80 ? 14.523 -4.975 -14.827 1.00 60.91 80 GLY A CA 1
ATOM 605 C C . GLY A 1 80 ? 14.059 -6.399 -15.147 1.00 60.91 80 GLY A C 1
ATOM 606 O O . GLY A 1 80 ? 14.170 -6.834 -16.291 1.00 60.91 80 GLY A O 1
ATOM 607 N N . ILE A 1 81 ? 13.579 -7.139 -14.139 1.00 60.72 81 ILE A N 1
ATOM 608 C CA . ILE A 1 81 ? 13.126 -8.519 -14.291 1.00 60.72 81 ILE A CA 1
ATOM 609 C C . ILE A 1 81 ? 11.666 -8.477 -14.707 1.00 60.72 81 ILE A C 1
ATOM 611 O O . ILE A 1 81 ? 10.771 -8.164 -13.921 1.00 60.72 81 ILE A O 1
ATOM 615 N N . ASP A 1 82 ? 11.441 -8.827 -15.964 1.00 55.56 82 ASP A N 1
ATOM 616 C CA . ASP A 1 82 ? 10.128 -8.818 -16.576 1.00 55.56 82 ASP A CA 1
ATOM 617 C C . ASP A 1 82 ? 9.288 -10.023 -16.128 1.00 55.56 82 ASP A C 1
ATOM 619 O O . ASP A 1 82 ? 9.245 -11.070 -16.769 1.00 55.56 82 ASP A O 1
ATOM 623 N N . ILE A 1 83 ? 8.622 -9.896 -14.980 1.00 56.34 83 ILE A N 1
ATOM 624 C CA . ILE A 1 83 ? 7.733 -10.946 -14.451 1.00 56.34 83 ILE A CA 1
ATOM 625 C C . ILE A 1 83 ? 6.373 -10.955 -15.160 1.00 56.34 83 ILE A C 1
ATOM 627 O O . ILE A 1 83 ? 5.687 -11.974 -15.156 1.00 56.34 83 ILE A O 1
ATOM 631 N N . LEU A 1 84 ? 5.973 -9.845 -15.792 1.00 53.03 84 LEU A N 1
ATOM 632 C CA . LEU A 1 84 ? 4.659 -9.725 -16.433 1.00 53.03 84 LEU A CA 1
ATOM 633 C C . LEU A 1 84 ? 4.618 -10.293 -17.863 1.00 53.03 84 LEU A C 1
ATOM 635 O O . LEU A 1 84 ? 3.556 -10.731 -18.302 1.00 53.03 84 LEU A O 1
ATOM 639 N N . PHE A 1 85 ? 5.747 -10.291 -18.579 1.00 54.69 85 PHE A N 1
ATOM 640 C CA . PHE A 1 85 ? 5.846 -10.751 -19.972 1.00 54.69 85 PHE A CA 1
ATOM 641 C C . PHE A 1 85 ? 6.879 -11.864 -20.188 1.00 54.69 85 PHE A C 1
ATOM 643 O O . PHE A 1 85 ? 7.246 -12.118 -21.332 1.00 54.69 85 PHE A O 1
ATOM 650 N N . SER A 1 86 ? 7.315 -12.551 -19.123 1.00 44.94 86 SER A N 1
ATOM 651 C CA . SER A 1 86 ? 8.239 -13.690 -19.207 1.00 44.94 86 SER A CA 1
ATOM 652 C C . SER A 1 86 ? 7.692 -14.785 -20.146 1.00 44.94 86 SER A C 1
ATOM 654 O O . SER A 1 86 ? 6.839 -15.591 -19.769 1.00 44.94 86 SER A O 1
ATOM 656 N N . ARG A 1 87 ? 8.155 -14.762 -21.398 1.00 44.44 87 ARG A N 1
ATOM 657 C CA . ARG A 1 87 ? 8.087 -15.807 -22.420 1.00 44.44 87 ARG A CA 1
ATOM 658 C C . ARG A 1 87 ? 9.456 -15.911 -23.065 1.00 44.44 87 ARG A C 1
ATOM 660 O O . ARG A 1 87 ? 10.050 -14.840 -23.317 1.00 44.44 87 ARG A O 1
#

Foldseek 3Di:
DVVVVVVVVVVVVVVPDQLLVVLLVVLVVLVVVLVVLVVVLVCCVVVNDPDDPVRSVVSVVVSVVSNVVSVVSNVCSVVVPNPPPDD